Protein AF-A0A7S1EHG9-F1 (afdb_monomer_lite)

Structure (mmCIF, N/CA/C/O backbone):
data_AF-A0A7S1EHG9-F1
#
_entry.id   AF-A0A7S1EHG9-F1
#
loop_
_atom_site.group_PDB
_atom_site.id
_atom_site.type_symbol
_atom_site.label_atom_id
_atom_site.label_alt_id
_atom_site.label_comp_id
_atom_site.label_asym_id
_atom_site.label_entity_id
_atom_site.label_seq_id
_atom_site.pdbx_PDB_ins_code
_atom_site.Cartn_x
_atom_site.Cartn_y
_atom_site.Cartn_z
_atom_site.occupancy
_atom_site.B_iso_or_equiv
_atom_site.auth_seq_id
_atom_site.auth_comp_id
_atom_site.auth_asym_id
_atom_site.auth_atom_id
_atom_site.pdbx_PDB_model_num
ATOM 1 N N . THR A 1 1 ? 2.043 -7.274 -22.853 1.00 69.69 1 THR A N 1
ATOM 2 C CA . THR A 1 1 ? 2.552 -5.894 -22.737 1.00 69.69 1 THR A CA 1
ATOM 3 C C . THR A 1 1 ? 3.599 -5.901 -21.654 1.00 69.69 1 THR A C 1
ATOM 5 O O . THR A 1 1 ? 3.324 -6.502 -20.621 1.00 69.69 1 THR A O 1
ATOM 8 N N . ASP A 1 2 ? 4.772 -5.315 -21.879 1.00 88.94 2 ASP A N 1
ATOM 9 C CA . ASP A 1 2 ? 5.849 -5.329 -20.878 1.00 88.94 2 ASP A CA 1
ATOM 10 C C . ASP A 1 2 ? 5.388 -4.690 -19.568 1.00 88.94 2 ASP A C 1
ATOM 12 O O . ASP A 1 2 ? 4.628 -3.714 -19.586 1.00 88.94 2 ASP A O 1
ATOM 16 N N . SER A 1 3 ? 5.865 -5.221 -18.444 1.00 96.94 3 SER A N 1
ATOM 17 C CA . SER A 1 3 ? 5.618 -4.668 -17.112 1.00 96.94 3 SER A CA 1
ATOM 18 C C . SER A 1 3 ? 6.137 -3.224 -17.001 1.00 96.94 3 SER A C 1
ATOM 20 O O . SER A 1 3 ? 6.850 -2.721 -17.880 1.00 96.94 3 SER A O 1
ATOM 22 N N . HIS A 1 4 ? 5.722 -2.494 -15.971 1.00 98.06 4 HIS A N 1
ATOM 23 C CA . HIS A 1 4 ? 6.253 -1.172 -15.686 1.00 98.06 4 HIS A CA 1
ATOM 24 C C . HIS A 1 4 ? 7.746 -1.241 -15.384 1.00 98.06 4 HIS A C 1
ATOM 26 O O . HIS A 1 4 ? 8.508 -0.463 -15.960 1.00 98.06 4 HIS A O 1
ATOM 32 N N . PHE A 1 5 ? 8.139 -2.194 -14.536 1.00 97.69 5 PHE A N 1
ATOM 33 C CA . PHE A 1 5 ? 9.517 -2.420 -14.121 1.00 97.69 5 PHE A CA 1
ATOM 34 C C . PHE A 1 5 ? 10.415 -2.796 -15.306 1.00 97.69 5 PHE A C 1
ATOM 36 O O . PHE A 1 5 ? 11.407 -2.113 -15.562 1.00 97.69 5 PHE A O 1
ATOM 43 N N . ASP A 1 6 ? 10.048 -3.827 -16.075 1.00 98.12 6 ASP A N 1
ATOM 44 C CA .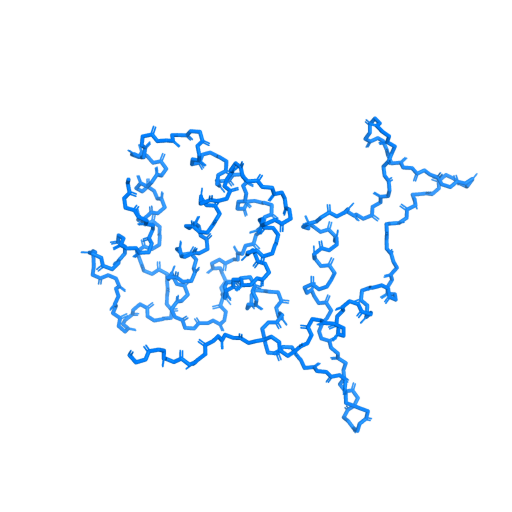 ASP A 1 6 ? 10.877 -4.332 -17.181 1.00 98.12 6 ASP A CA 1
ATOM 45 C C . ASP A 1 6 ? 11.040 -3.283 -18.277 1.00 98.12 6 ASP A C 1
ATOM 47 O O . ASP A 1 6 ? 12.118 -3.124 -18.847 1.00 98.12 6 ASP A O 1
ATOM 51 N N . TRP A 1 7 ? 9.990 -2.502 -18.538 1.00 98.12 7 TRP A N 1
ATOM 52 C CA . TRP A 1 7 ? 10.083 -1.401 -19.486 1.00 98.12 7 TRP A CA 1
ATOM 53 C C . TRP A 1 7 ? 11.030 -0.305 -19.003 1.00 98.12 7 TRP A C 1
ATOM 55 O O . TRP A 1 7 ? 11.802 0.220 -19.804 1.00 98.12 7 TRP A O 1
ATOM 65 N N . MET A 1 8 ? 11.015 0.030 -17.709 1.00 98.25 8 MET A N 1
ATOM 66 C CA . MET A 1 8 ? 11.958 1.005 -17.158 1.00 98.25 8 MET A CA 1
ATOM 67 C C . MET A 1 8 ? 13.407 0.517 -17.284 1.00 98.25 8 MET A C 1
ATOM 69 O O . MET A 1 8 ? 14.278 1.301 -17.662 1.00 98.25 8 MET A O 1
ATOM 73 N N . VAL A 1 9 ? 13.661 -0.776 -17.048 1.00 97.88 9 VAL A N 1
ATOM 74 C CA . VAL A 1 9 ? 14.978 -1.390 -17.294 1.00 97.88 9 VAL A CA 1
ATOM 75 C C . VAL A 1 9 ? 15.360 -1.272 -18.771 1.00 97.88 9 VAL A C 1
ATOM 77 O O . VAL A 1 9 ? 16.427 -0.749 -19.089 1.00 97.88 9 VAL A O 1
ATOM 80 N N . ALA A 1 10 ? 14.475 -1.691 -19.679 1.00 97.88 10 ALA A N 1
ATOM 81 C CA . ALA A 1 10 ? 14.729 -1.695 -21.120 1.00 97.88 10 ALA A CA 1
ATOM 82 C C . ALA A 1 10 ? 14.957 -0.292 -21.714 1.00 97.88 10 ALA A C 1
ATOM 84 O O . ALA A 1 10 ? 15.609 -0.164 -22.747 1.00 97.88 10 ALA A O 1
ATOM 85 N N . ASN A 1 11 ? 14.446 0.758 -21.063 1.00 97.56 11 ASN A N 1
ATOM 86 C CA . ASN A 1 11 ? 14.585 2.151 -21.499 1.00 97.56 11 ASN A CA 1
ATOM 87 C C . ASN A 1 11 ? 15.665 2.924 -20.723 1.00 97.56 11 ASN A C 1
ATOM 89 O O . ASN A 1 11 ? 15.716 4.148 -20.795 1.00 97.56 11 ASN A O 1
ATOM 93 N N . GLY A 1 12 ? 16.548 2.220 -20.006 1.00 97.12 12 GLY A N 1
ATOM 94 C CA . GLY A 1 12 ? 17.755 2.812 -19.428 1.00 97.12 12 GLY A CA 1
ATOM 95 C C . GLY A 1 12 ? 17.541 3.586 -18.127 1.00 97.12 12 GLY A C 1
ATOM 96 O O . GLY A 1 12 ? 18.412 4.361 -17.749 1.00 97.12 12 GLY A O 1
ATOM 97 N N . TYR A 1 13 ? 16.429 3.370 -17.417 1.00 97.62 13 TYR A N 1
ATOM 98 C CA . TYR A 1 13 ? 16.190 4.019 -16.121 1.00 97.62 13 TYR A CA 1
ATOM 99 C C . TYR A 1 13 ? 16.866 3.302 -14.946 1.00 97.62 13 TYR A C 1
ATOM 101 O O . TYR A 1 13 ? 16.945 3.857 -13.854 1.00 97.62 13 TYR A O 1
ATOM 109 N N . ALA A 1 14 ? 17.376 2.082 -15.143 1.00 96.50 14 ALA A N 1
ATOM 110 C CA . ALA A 1 14 ? 18.063 1.293 -14.115 1.00 96.50 14 ALA A CA 1
ATOM 111 C C . ALA A 1 14 ? 19.512 1.770 -13.880 1.00 96.50 14 ALA A C 1
ATOM 113 O O . ALA A 1 14 ? 20.466 0.998 -13.974 1.00 96.50 14 ALA A O 1
ATOM 114 N N . THR A 1 15 ? 19.686 3.060 -13.595 1.00 96.38 15 THR A N 1
ATOM 115 C CA . THR A 1 15 ? 20.980 3.709 -13.353 1.00 96.38 15 THR A CA 1
ATOM 116 C C . THR A 1 15 ? 21.020 4.320 -11.955 1.00 96.38 15 THR A C 1
ATOM 118 O O . THR A 1 15 ? 19.989 4.615 -11.350 1.00 96.38 15 THR A O 1
ATOM 121 N N . VAL A 1 16 ? 22.226 4.512 -11.412 1.00 95.19 16 VAL A N 1
ATOM 122 C CA . VAL A 1 16 ? 22.412 5.075 -10.060 1.00 95.19 16 VAL A CA 1
ATOM 123 C C . VAL A 1 16 ? 21.857 6.499 -9.953 1.00 95.19 16 VAL A C 1
ATOM 125 O O . VAL A 1 16 ? 21.413 6.888 -8.872 1.00 95.19 16 VAL A O 1
ATOM 128 N N . ASP A 1 17 ? 21.810 7.234 -11.065 1.00 95.31 17 ASP A N 1
ATOM 129 C CA . ASP A 1 17 ? 21.227 8.576 -11.140 1.00 95.31 17 ASP A CA 1
ATOM 130 C C . ASP A 1 17 ? 19.758 8.573 -10.691 1.00 95.31 17 ASP A C 1
ATOM 132 O O . ASP A 1 17 ? 19.337 9.463 -9.955 1.00 95.31 17 ASP A O 1
ATOM 136 N N . HIS A 1 18 ? 19.018 7.504 -11.008 1.00 94.94 18 HIS A N 1
ATOM 137 C CA . HIS A 1 18 ? 17.611 7.331 -10.637 1.00 94.94 18 HIS A CA 1
ATOM 138 C C . HIS A 1 18 ? 17.389 6.563 -9.327 1.00 94.94 18 HIS A C 1
ATOM 140 O O . HIS A 1 18 ? 16.272 6.167 -8.983 1.00 94.94 18 HIS A O 1
ATOM 146 N N . ARG A 1 19 ? 18.444 6.351 -8.528 1.00 94.38 19 ARG A N 1
ATOM 147 C CA . ARG A 1 19 ? 18.332 5.629 -7.251 1.00 94.38 19 ARG A CA 1
ATOM 148 C C . ARG A 1 19 ? 17.413 6.343 -6.257 1.00 94.38 19 ARG A C 1
ATOM 150 O O . ARG A 1 19 ? 16.752 5.679 -5.468 1.00 94.38 19 ARG A O 1
ATOM 157 N N . ASN A 1 20 ? 17.390 7.672 -6.236 1.00 94.44 20 ASN A N 1
ATOM 158 C CA . ASN A 1 20 ? 16.657 8.451 -5.228 1.00 94.44 20 ASN A CA 1
ATOM 159 C C . ASN A 1 20 ? 15.593 9.380 -5.827 1.00 94.44 20 ASN A C 1
ATOM 161 O O . ASN A 1 20 ? 15.079 10.248 -5.122 1.00 94.44 20 ASN A O 1
ATOM 165 N N . ASP A 1 21 ? 15.243 9.185 -7.095 1.00 93.44 21 ASP A N 1
ATOM 166 C CA . ASP A 1 21 ? 14.181 9.912 -7.782 1.00 93.44 21 ASP A CA 1
ATOM 167 C C . ASP A 1 21 ? 13.132 8.940 -8.362 1.00 93.44 21 ASP A C 1
ATOM 169 O O . ASP A 1 21 ? 13.121 7.742 -8.057 1.00 93.44 21 ASP A O 1
ATOM 173 N N . PHE A 1 22 ? 12.209 9.478 -9.158 1.00 95.75 22 PHE A N 1
ATOM 174 C CA . PHE A 1 22 ? 11.152 8.728 -9.838 1.00 95.75 22 PHE A CA 1
ATOM 175 C C . PHE A 1 22 ? 11.327 8.743 -11.367 1.00 95.75 22 PHE A C 1
ATOM 177 O O . PHE A 1 22 ? 10.348 8.672 -12.109 1.00 95.75 22 PHE A O 1
ATOM 184 N N . GLY A 1 23 ? 12.567 8.860 -11.853 1.00 95.56 23 GLY A N 1
ATOM 185 C CA . GLY A 1 23 ? 12.887 8.896 -13.276 1.00 95.56 23 GLY A CA 1
ATOM 186 C C . GLY A 1 23 ? 12.281 7.711 -14.027 1.00 95.56 23 GLY A C 1
ATOM 187 O O . GLY A 1 23 ? 12.426 6.560 -13.623 1.00 95.56 23 GLY A O 1
ATOM 188 N N . GLY A 1 24 ? 11.551 8.002 -15.106 1.00 95.75 24 GLY A N 1
ATOM 189 C CA . GLY A 1 24 ? 10.888 6.998 -15.946 1.00 95.75 24 GLY A CA 1
ATOM 190 C C . GLY A 1 24 ? 9.546 6.475 -15.429 1.00 95.75 24 GLY A C 1
ATOM 191 O O . GLY A 1 24 ? 8.812 5.875 -16.219 1.00 95.75 24 GLY A O 1
ATOM 192 N N . LEU A 1 25 ? 9.182 6.738 -14.167 1.00 96.62 25 LEU A N 1
ATOM 193 C CA . LEU A 1 25 ? 7.919 6.273 -13.586 1.00 96.62 25 LEU A CA 1
ATOM 194 C C . LEU A 1 25 ? 6.707 6.844 -14.337 1.00 96.62 25 LEU A C 1
ATOM 196 O O . LEU A 1 25 ? 5.860 6.088 -14.813 1.00 96.62 25 LEU A O 1
ATOM 200 N N . ASP A 1 26 ? 6.659 8.164 -14.523 1.00 96.56 26 ASP A N 1
ATOM 201 C CA . ASP A 1 26 ? 5.558 8.815 -15.245 1.00 96.56 26 ASP A CA 1
ATOM 202 C C . ASP A 1 26 ? 5.444 8.286 -16.681 1.00 96.56 26 ASP A C 1
ATOM 204 O O . ASP A 1 26 ? 4.351 7.974 -17.156 1.00 96.56 26 ASP A O 1
ATOM 208 N N . ASN A 1 27 ? 6.582 8.095 -17.359 1.00 97.38 27 ASN A N 1
ATOM 209 C CA . ASN A 1 27 ? 6.617 7.583 -18.728 1.00 97.38 27 ASN A CA 1
ATOM 210 C C . ASN A 1 27 ? 6.013 6.175 -18.822 1.00 97.38 27 ASN A C 1
ATOM 212 O O . ASN A 1 27 ? 5.214 5.903 -19.720 1.00 97.38 27 ASN A O 1
ATOM 216 N N . THR A 1 28 ? 6.355 5.277 -17.889 1.00 97.62 28 THR A N 1
ATOM 217 C CA . THR A 1 28 ? 5.831 3.905 -17.909 1.00 97.62 28 THR A CA 1
ATOM 218 C C . THR A 1 28 ? 4.347 3.837 -17.547 1.00 97.62 28 THR A C 1
ATOM 220 O O . THR A 1 28 ? 3.628 3.012 -18.122 1.00 97.62 28 THR A O 1
ATOM 223 N N . ILE A 1 29 ? 3.874 4.713 -16.650 1.00 96.62 29 ILE A N 1
ATOM 224 C CA . ILE A 1 29 ? 2.455 4.844 -16.286 1.00 96.62 29 ILE A CA 1
ATOM 225 C C . ILE A 1 29 ? 1.645 5.289 -17.503 1.00 96.62 29 ILE A C 1
ATOM 227 O O . ILE A 1 29 ? 0.746 4.567 -17.942 1.00 96.62 29 ILE A O 1
ATOM 231 N N . TRP A 1 30 ? 2.004 6.427 -18.106 1.00 96.38 30 TRP A N 1
ATOM 232 C CA . TRP A 1 30 ? 1.291 6.956 -19.270 1.00 96.38 30 TRP A CA 1
ATOM 233 C C . TRP A 1 30 ? 1.321 5.996 -20.453 1.00 96.38 30 TRP A C 1
ATOM 235 O O . TRP A 1 30 ? 0.295 5.788 -21.098 1.00 96.38 30 TRP A O 1
ATOM 245 N N . ARG A 1 31 ? 2.459 5.335 -20.699 1.00 96.50 31 ARG A N 1
ATOM 246 C CA . ARG A 1 31 ? 2.567 4.293 -21.725 1.00 96.50 31 ARG A CA 1
ATOM 247 C C . ARG A 1 31 ? 1.482 3.227 -21.559 1.00 96.50 31 ARG A C 1
ATOM 249 O O . ARG A 1 31 ? 0.793 2.928 -22.534 1.00 96.50 31 ARG A O 1
ATOM 256 N N . LYS A 1 32 ? 1.324 2.641 -20.364 1.00 95.62 32 LYS A N 1
ATOM 257 C CA . LYS A 1 32 ? 0.323 1.581 -20.151 1.00 95.62 32 LYS A CA 1
ATOM 258 C C . LYS A 1 32 ? -1.103 2.115 -20.192 1.00 95.62 32 LYS A C 1
ATOM 260 O O . LYS A 1 32 ? -1.931 1.512 -20.868 1.00 95.62 32 LYS A O 1
ATOM 265 N N . LEU A 1 33 ? -1.376 3.259 -19.565 1.00 93.69 33 LEU A N 1
ATOM 266 C CA . LEU A 1 33 ? -2.716 3.857 -19.576 1.00 93.69 33 LEU A CA 1
ATOM 267 C C . LEU A 1 33 ? -3.201 4.202 -20.993 1.00 93.69 33 LEU A C 1
ATOM 269 O O . LEU A 1 33 ? -4.394 4.098 -21.268 1.00 93.69 33 LEU A O 1
ATOM 273 N N . LEU A 1 34 ? -2.290 4.597 -21.888 1.00 94.12 34 LEU A N 1
ATOM 274 C CA . LEU A 1 34 ? -2.632 5.022 -23.247 1.00 94.12 34 LEU A CA 1
ATOM 275 C C . LEU A 1 34 ? -2.609 3.889 -24.276 1.00 94.12 34 LEU A C 1
ATOM 277 O O . LEU A 1 34 ? -3.375 3.938 -25.235 1.00 94.12 34 LEU A O 1
ATOM 281 N N . THR A 1 35 ? -1.718 2.903 -24.128 1.00 95.00 35 THR A N 1
ATOM 282 C CA . THR A 1 35 ? -1.422 1.955 -25.221 1.00 95.00 35 THR A CA 1
ATOM 283 C C . THR A 1 35 ? -1.662 0.488 -24.881 1.00 95.00 35 THR A C 1
ATOM 285 O O . THR A 1 35 ? -1.641 -0.347 -25.787 1.00 95.00 35 THR A O 1
ATOM 288 N N . ALA A 1 36 ? -1.897 0.134 -23.613 1.00 95.50 36 ALA A N 1
ATOM 289 C CA . ALA A 1 36 ? -2.103 -1.265 -23.264 1.00 95.50 36 ALA A CA 1
ATOM 290 C C . ALA A 1 36 ? -3.424 -1.800 -23.862 1.00 95.50 36 ALA A C 1
ATOM 292 O O . ALA A 1 36 ? -4.467 -1.150 -23.750 1.00 95.50 36 ALA A O 1
ATOM 293 N N . PRO A 1 37 ? -3.416 -3.001 -24.472 1.00 95.94 37 PRO A N 1
ATOM 294 C CA . PRO A 1 37 ? -4.609 -3.579 -25.091 1.00 95.94 37 PRO A CA 1
ATOM 295 C C . PRO A 1 37 ? -5.674 -4.005 -24.064 1.00 95.94 37 PRO A C 1
ATOM 297 O O . PRO A 1 37 ? -6.847 -4.136 -24.408 1.00 95.94 37 PRO A O 1
ATOM 300 N N . ASP A 1 38 ? -5.301 -4.204 -22.797 1.00 95.75 38 ASP A N 1
ATOM 301 C CA . ASP A 1 38 ? -6.175 -4.647 -21.709 1.00 95.75 38 ASP A CA 1
ATOM 302 C C . ASP A 1 38 ? -6.731 -3.477 -20.883 1.00 95.75 38 ASP A C 1
ATOM 304 O O . ASP A 1 38 ? -6.601 -3.405 -19.661 1.00 95.75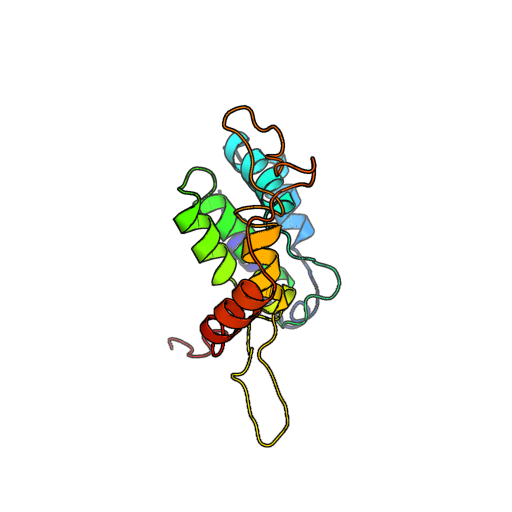 38 ASP A O 1
ATOM 308 N N . THR A 1 39 ? -7.416 -2.560 -21.565 1.00 95.25 39 THR A N 1
ATOM 309 C CA . THR A 1 39 ? -7.925 -1.297 -20.995 1.00 95.25 39 THR A CA 1
ATOM 310 C C . THR A 1 39 ? -8.751 -1.455 -19.712 1.00 95.25 39 THR A C 1
ATOM 312 O O . THR A 1 39 ? -8.628 -0.627 -18.809 1.00 95.25 39 THR A O 1
ATOM 315 N N . LEU A 1 40 ? -9.560 -2.517 -19.581 1.00 96.75 40 LEU A N 1
ATOM 316 C CA . LEU A 1 40 ? -10.293 -2.797 -18.339 1.00 96.75 40 LEU A CA 1
ATOM 317 C C . LEU A 1 40 ? -9.335 -3.033 -17.166 1.00 96.75 40 LEU A C 1
ATOM 319 O O . LEU A 1 40 ? -9.546 -2.474 -16.093 1.00 96.75 40 LEU A O 1
ATOM 323 N N . ARG A 1 41 ? -8.271 -3.821 -17.368 1.00 97.56 41 ARG A N 1
ATOM 324 C CA . ARG A 1 41 ? -7.271 -4.089 -16.330 1.00 97.56 41 ARG A CA 1
ATOM 325 C C . ARG A 1 41 ? -6.596 -2.797 -15.897 1.00 97.56 41 ARG A C 1
ATOM 327 O O . ARG A 1 41 ? -6.518 -2.546 -14.704 1.00 97.56 41 ARG A O 1
ATOM 334 N N . GLN A 1 42 ? -6.197 -1.951 -16.845 1.00 97.25 42 GLN A N 1
ATOM 335 C CA . GLN A 1 42 ? -5.542 -0.677 -16.532 1.00 97.25 42 GLN A CA 1
ATOM 336 C C . GLN A 1 42 ? -6.457 0.278 -15.748 1.00 97.25 42 GLN A C 1
ATOM 338 O O . GLN A 1 42 ? -6.012 0.923 -14.803 1.00 97.25 42 GLN A O 1
ATOM 343 N N . ARG A 1 43 ? -7.757 0.325 -16.074 1.00 97.12 43 ARG A N 1
ATOM 344 C CA . ARG A 1 43 ? -8.745 1.100 -15.299 1.00 97.12 43 ARG A CA 1
ATOM 345 C C . ARG A 1 43 ? -8.923 0.565 -13.882 1.00 97.12 43 ARG A C 1
ATOM 347 O O . ARG A 1 43 ? -9.055 1.354 -12.954 1.00 97.12 43 ARG A O 1
ATOM 354 N N . VAL A 1 44 ? -8.922 -0.757 -13.716 1.00 97.75 44 VAL A N 1
ATOM 355 C CA . VAL A 1 44 ? -8.986 -1.372 -12.387 1.00 97.75 44 VAL A CA 1
ATOM 356 C C . VAL A 1 44 ? -7.713 -1.091 -11.600 1.00 97.75 44 VAL A C 1
ATOM 358 O O . VAL A 1 44 ? -7.817 -0.705 -10.446 1.00 97.75 44 VAL A O 1
ATOM 361 N N . VAL A 1 45 ? -6.530 -1.199 -12.208 1.00 97.38 45 VAL A N 1
ATOM 362 C CA . VAL A 1 45 ? -5.262 -0.835 -11.553 1.00 97.38 45 VAL A CA 1
ATOM 363 C C . VAL A 1 45 ? -5.291 0.615 -11.086 1.00 97.38 45 VAL A C 1
ATOM 365 O O . VAL A 1 45 ? -4.970 0.865 -9.932 1.00 97.38 45 VAL A O 1
ATOM 368 N N . LEU A 1 46 ? -5.756 1.543 -11.927 1.00 96.25 46 LEU A N 1
ATOM 369 C CA . LEU A 1 46 ? -5.917 2.945 -11.541 1.00 96.25 46 LEU A CA 1
ATOM 370 C C . LEU A 1 46 ? -6.899 3.123 -10.370 1.00 96.25 46 LEU A C 1
ATOM 372 O O . LEU A 1 46 ? -6.644 3.904 -9.466 1.00 96.25 46 LEU A O 1
ATOM 376 N N . ALA A 1 47 ? -8.010 2.385 -10.331 1.00 97.44 47 ALA A N 1
ATOM 377 C CA . ALA A 1 47 ? -8.902 2.421 -9.170 1.00 97.44 47 ALA A CA 1
ATOM 378 C C . ALA A 1 47 ? -8.236 1.825 -7.914 1.00 97.44 47 ALA A C 1
ATOM 380 O O . ALA A 1 47 ? -8.403 2.343 -6.813 1.00 97.44 47 ALA A O 1
ATOM 381 N N . LEU A 1 48 ? -7.454 0.754 -8.069 1.00 97.62 48 LEU A N 1
ATOM 382 C CA . LEU A 1 48 ? -6.728 0.123 -6.970 1.00 97.62 48 LEU A CA 1
ATOM 383 C C . LEU A 1 48 ? -5.625 1.023 -6.408 1.00 97.62 48 LEU A C 1
ATOM 385 O O . LEU A 1 48 ? -5.375 0.941 -5.209 1.00 97.62 48 LEU A O 1
ATOM 389 N N . THR A 1 49 ? -4.996 1.890 -7.208 1.00 96.12 49 THR A N 1
ATOM 390 C CA . THR A 1 49 ? -4.010 2.856 -6.690 1.00 96.12 49 THR A CA 1
ATOM 391 C C . THR A 1 49 ? -4.638 3.918 -5.793 1.00 96.12 49 THR A C 1
ATOM 393 O O . THR A 1 49 ? -3.957 4.414 -4.904 1.00 96.12 49 THR A O 1
ATOM 396 N N . GLU A 1 50 ? -5.927 4.221 -5.975 1.00 95.00 50 GLU A N 1
ATOM 397 C CA . GLU A 1 50 ? -6.681 5.140 -5.107 1.00 95.00 50 GLU A CA 1
ATOM 398 C C . GLU A 1 50 ? -7.168 4.471 -3.809 1.00 95.00 50 GLU A C 1
ATOM 400 O O . GLU A 1 50 ? -7.476 5.154 -2.837 1.00 95.00 50 GLU A O 1
ATOM 405 N N . ILE A 1 51 ? -7.236 3.135 -3.773 1.00 95.31 51 ILE A N 1
ATOM 406 C CA . ILE A 1 51 ? -7.617 2.364 -2.577 1.00 95.31 51 ILE A CA 1
ATOM 407 C C . ILE A 1 51 ? -6.370 1.981 -1.774 1.00 95.31 51 ILE A C 1
ATOM 409 O O . ILE A 1 51 ? -6.285 2.233 -0.577 1.00 95.31 51 ILE A O 1
ATOM 413 N N . PHE A 1 52 ? -5.378 1.385 -2.435 1.00 97.38 52 PHE A N 1
ATOM 414 C CA . PHE A 1 52 ? -4.119 0.947 -1.840 1.00 97.38 52 PHE A CA 1
ATOM 415 C C . PHE A 1 52 ? -3.025 1.975 -2.128 1.00 97.38 52 PHE A C 1
ATOM 417 O O . PHE A 1 52 ? -2.085 1.724 -2.888 1.00 97.38 52 PHE A O 1
ATOM 424 N N . VAL A 1 53 ? -3.183 3.155 -1.535 1.00 95.31 53 VAL A N 1
ATOM 425 C CA . VAL A 1 53 ? -2.355 4.329 -1.824 1.00 95.31 53 VAL A CA 1
ATOM 426 C C . VAL A 1 53 ? -0.919 4.144 -1.330 1.00 95.31 53 VAL A C 1
ATOM 428 O O . VAL A 1 53 ? -0.682 3.821 -0.168 1.00 95.31 53 VAL A O 1
ATOM 431 N N . ILE A 1 54 ? 0.044 4.439 -2.206 1.00 95.88 54 ILE A N 1
ATOM 432 C CA . ILE A 1 54 ? 1.421 4.801 -1.843 1.00 95.88 54 ILE A CA 1
ATOM 433 C C . ILE A 1 54 ? 1.757 6.149 -2.478 1.00 95.88 54 ILE A C 1
ATOM 435 O O . ILE A 1 54 ? 1.247 6.475 -3.548 1.00 95.88 54 ILE A O 1
ATOM 439 N N . SER A 1 55 ? 2.618 6.943 -1.841 1.00 91.50 55 SER A N 1
ATOM 440 C CA . SER A 1 55 ? 2.965 8.270 -2.359 1.00 91.50 55 SER A CA 1
ATOM 441 C C . SER A 1 55 ? 4.301 8.287 -3.094 1.00 91.50 55 SER A C 1
ATOM 443 O O . SER A 1 55 ? 5.301 7.757 -2.611 1.00 91.50 55 SER A O 1
ATOM 445 N N . THR A 1 56 ? 4.343 8.986 -4.228 1.00 91.19 56 THR A N 1
ATOM 446 C CA . THR A 1 56 ? 5.593 9.421 -4.870 1.00 91.19 56 THR A CA 1
ATOM 447 C C . THR A 1 56 ? 6.174 10.674 -4.206 1.00 91.19 56 THR A C 1
ATOM 449 O O . THR A 1 56 ? 7.296 11.075 -4.501 1.00 91.19 56 THR A O 1
ATOM 452 N N . ASN A 1 57 ? 5.472 11.291 -3.255 1.00 88.31 57 ASN A N 1
ATOM 453 C CA . ASN A 1 57 ? 6.017 12.385 -2.469 1.00 88.31 57 ASN A CA 1
ATOM 454 C C . ASN A 1 57 ? 6.727 11.838 -1.224 1.00 88.31 57 ASN A C 1
ATOM 456 O O . ASN A 1 57 ? 6.091 11.446 -0.250 1.00 88.31 57 ASN A O 1
ATOM 460 N N . GLY A 1 58 ? 8.060 11.813 -1.255 1.00 78.00 58 GLY A N 1
ATOM 461 C CA . GLY A 1 58 ? 8.860 11.521 -0.064 1.00 78.00 58 GLY A CA 1
ATOM 462 C C . GLY A 1 58 ? 8.976 10.044 0.329 1.00 78.00 58 GLY A C 1
ATOM 463 O O . GLY A 1 58 ? 9.331 9.779 1.472 1.00 78.00 58 GLY A O 1
ATOM 464 N N . LEU A 1 59 ? 8.737 9.086 -0.581 1.00 92.56 59 LEU A N 1
ATOM 465 C CA . LEU A 1 59 ? 8.932 7.655 -0.298 1.00 92.56 59 LEU A CA 1
ATOM 466 C C . LEU A 1 59 ? 10.386 7.381 0.159 1.00 92.56 59 LEU A C 1
ATOM 468 O O . LEU A 1 59 ? 11.311 7.530 -0.652 1.00 92.56 59 LEU A O 1
ATOM 472 N N . PRO A 1 60 ? 10.628 6.985 1.427 1.00 92.31 60 PRO A N 1
ATOM 473 C CA . PRO A 1 60 ? 11.956 7.036 2.042 1.00 92.31 60 PRO A CA 1
ATOM 474 C C . PRO A 1 60 ? 12.784 5.775 1.750 1.00 92.31 60 PRO A C 1
ATOM 476 O O . PRO A 1 60 ? 13.312 5.122 2.651 1.00 92.31 60 PRO A O 1
ATOM 479 N N . ILE A 1 61 ? 12.893 5.402 0.471 1.00 92.81 61 ILE A N 1
ATOM 480 C CA . ILE A 1 61 ? 13.628 4.216 0.016 1.00 92.81 61 ILE A CA 1
ATOM 481 C C . ILE A 1 61 ? 14.507 4.523 -1.197 1.00 92.81 61 ILE A C 1
ATOM 483 O O . ILE A 1 61 ? 14.231 5.431 -1.988 1.00 92.81 61 ILE A O 1
ATOM 487 N N . ALA A 1 62 ? 15.577 3.741 -1.341 1.00 93.88 62 ALA A N 1
ATOM 488 C CA . ALA A 1 62 ? 16.328 3.670 -2.586 1.00 93.88 62 ALA A CA 1
ATOM 489 C C . ALA A 1 62 ? 15.501 2.944 -3.657 1.00 93.88 62 ALA A C 1
ATOM 491 O O . ALA A 1 62 ? 14.640 2.124 -3.340 1.00 93.88 62 ALA A O 1
ATOM 492 N N . TRP A 1 63 ? 15.795 3.242 -4.917 1.00 95.31 63 TRP A N 1
ATOM 493 C CA . TRP A 1 63 ? 15.094 2.747 -6.098 1.00 95.31 63 TRP A CA 1
ATOM 494 C C . TRP A 1 63 ? 13.584 3.013 -6.054 1.00 95.31 63 TRP A C 1
ATOM 496 O O . TRP A 1 63 ? 12.784 2.194 -6.498 1.00 95.31 63 TRP A O 1
ATOM 506 N N . ARG A 1 64 ? 13.177 4.168 -5.509 1.00 95.19 64 ARG A N 1
ATOM 507 C CA . ARG A 1 64 ? 11.765 4.507 -5.262 1.00 95.19 64 ARG A CA 1
ATOM 508 C C . ARG A 1 64 ? 10.900 4.498 -6.526 1.00 95.19 64 ARG A C 1
ATOM 510 O O . ARG A 1 64 ? 9.795 3.970 -6.466 1.00 95.19 64 ARG A O 1
ATOM 517 N N . GLY A 1 65 ? 11.403 4.974 -7.671 1.00 96.69 65 GLY A N 1
ATOM 518 C CA . GLY A 1 65 ? 10.705 4.849 -8.958 1.00 96.69 65 GLY A CA 1
ATOM 519 C C . GLY A 1 65 ? 10.396 3.394 -9.323 1.00 96.69 65 GLY A C 1
ATOM 520 O O . GLY A 1 65 ? 9.253 3.052 -9.616 1.00 96.69 65 GLY A O 1
ATOM 521 N N . PHE A 1 66 ? 11.388 2.512 -9.201 1.00 96.88 66 PHE A N 1
ATOM 522 C CA . PHE A 1 66 ? 11.220 1.077 -9.447 1.00 96.88 66 PHE A CA 1
ATOM 523 C C . PHE A 1 66 ? 10.342 0.383 -8.405 1.00 96.88 66 PHE A C 1
ATOM 525 O O . PHE A 1 66 ? 9.606 -0.537 -8.752 1.00 96.88 66 PHE A O 1
ATOM 532 N N . ALA A 1 67 ? 10.372 0.820 -7.146 1.00 96.75 67 ALA A N 1
ATOM 533 C CA . ALA A 1 67 ? 9.483 0.294 -6.118 1.00 96.75 67 ALA A CA 1
ATOM 534 C C . ALA A 1 67 ? 8.011 0.597 -6.438 1.00 96.75 67 ALA A C 1
ATOM 536 O O . ALA A 1 67 ? 7.169 -0.285 -6.283 1.00 96.75 67 ALA A O 1
ATOM 537 N N . VAL A 1 68 ? 7.705 1.802 -6.938 1.00 97.88 68 VAL A N 1
ATOM 538 C CA . VAL A 1 68 ? 6.350 2.142 -7.401 1.00 97.88 68 VAL A CA 1
ATOM 539 C C . VAL A 1 68 ? 6.002 1.386 -8.686 1.00 97.88 68 VAL A C 1
ATOM 541 O O . VAL A 1 68 ? 4.908 0.842 -8.781 1.00 97.88 68 VAL A O 1
ATOM 544 N N . ALA A 1 69 ? 6.923 1.262 -9.645 1.00 97.94 69 ALA A N 1
ATOM 545 C CA . ALA A 1 69 ? 6.693 0.465 -10.854 1.00 97.94 69 ALA A CA 1
ATOM 546 C C . ALA A 1 69 ? 6.352 -1.002 -10.523 1.00 97.94 69 ALA A C 1
ATOM 548 O O . ALA A 1 69 ? 5.345 -1.530 -10.992 1.00 97.94 69 ALA A O 1
ATOM 549 N N . ALA A 1 70 ? 7.128 -1.629 -9.634 1.00 97.62 70 ALA A N 1
ATOM 550 C CA . ALA A 1 70 ? 6.870 -2.984 -9.154 1.00 97.62 70 ALA A CA 1
ATOM 551 C C . ALA A 1 70 ? 5.541 -3.094 -8.387 1.00 97.62 70 ALA A C 1
ATOM 553 O O . ALA A 1 70 ? 4.863 -4.119 -8.480 1.00 97.62 70 ALA A O 1
ATOM 554 N N . TYR A 1 71 ? 5.160 -2.049 -7.645 1.00 98.31 71 TYR A N 1
ATOM 555 C CA . TYR A 1 71 ? 3.871 -1.970 -6.962 1.00 98.31 71 TYR A CA 1
ATOM 556 C C . TYR A 1 71 ? 2.702 -1.951 -7.955 1.00 98.31 71 TYR A C 1
ATOM 558 O O . TYR A 1 71 ? 1.766 -2.734 -7.812 1.00 98.31 71 TYR A O 1
ATOM 566 N N . LEU A 1 72 ? 2.788 -1.145 -9.015 1.00 98.31 72 LEU A N 1
ATOM 567 C CA . LEU A 1 72 ? 1.785 -1.116 -10.084 1.00 98.31 72 LEU A CA 1
ATOM 568 C C . LEU A 1 72 ? 1.682 -2.466 -10.801 1.00 98.31 72 LEU A C 1
ATOM 570 O O . LEU A 1 72 ? 0.584 -2.991 -10.974 1.00 98.31 72 LEU A O 1
ATOM 574 N N . ASP A 1 73 ? 2.818 -3.086 -11.125 1.00 98.38 73 ASP A N 1
ATOM 575 C CA . ASP A 1 73 ? 2.843 -4.422 -11.727 1.00 98.38 73 ASP A CA 1
ATOM 576 C C . ASP A 1 73 ? 2.229 -5.490 -10.810 1.00 98.38 73 ASP A C 1
ATOM 578 O O . ASP A 1 73 ? 1.659 -6.478 -11.282 1.00 98.38 73 ASP A O 1
ATOM 582 N N . MET A 1 74 ? 2.380 -5.338 -9.492 1.00 98.38 74 MET A N 1
ATOM 583 C CA . MET A 1 74 ? 1.787 -6.215 -8.480 1.00 98.38 74 MET A CA 1
ATOM 584 C C . MET A 1 74 ? 0.259 -6.069 -8.455 1.00 98.38 74 MET A C 1
ATOM 586 O O . MET A 1 74 ? -0.432 -7.094 -8.475 1.00 98.38 74 MET A O 1
ATOM 590 N N . LEU A 1 75 ? -0.256 -4.832 -8.483 1.00 98.44 75 LEU A N 1
ATOM 591 C CA . LEU A 1 75 ? -1.692 -4.548 -8.578 1.00 98.44 75 LEU A CA 1
ATOM 592 C C . LEU A 1 75 ? -2.279 -5.100 -9.883 1.00 98.44 75 LEU A C 1
ATOM 594 O O . LEU A 1 75 ? -3.320 -5.752 -9.875 1.00 98.44 75 LEU A O 1
ATOM 598 N N . GLU A 1 76 ? -1.588 -4.913 -11.005 1.00 97.62 76 GLU A N 1
ATOM 599 C CA . GLU A 1 76 ? -2.033 -5.361 -12.328 1.00 97.62 76 GLU A CA 1
ATOM 600 C C . GLU A 1 76 ? -2.197 -6.878 -12.427 1.00 97.62 76 GLU A C 1
ATOM 602 O O . GLU A 1 76 ? -3.207 -7.371 -12.951 1.00 97.62 76 GLU A O 1
ATOM 607 N N . ARG A 1 77 ? -1.248 -7.627 -11.854 1.00 97.75 77 ARG A N 1
ATOM 608 C CA . ARG A 1 77 ? -1.324 -9.091 -11.744 1.00 97.75 77 ARG A CA 1
ATOM 609 C C . ARG A 1 77 ? -2.535 -9.556 -10.931 1.00 97.75 77 ARG A C 1
ATOM 611 O O . ARG A 1 77 ? -3.060 -10.630 -11.208 1.00 97.75 77 ARG A O 1
ATOM 618 N N . ARG A 1 78 ? -3.004 -8.744 -9.980 1.00 98.06 78 ARG A N 1
ATOM 619 C CA . ARG A 1 78 ? -4.095 -9.068 -9.044 1.00 98.06 78 ARG A CA 1
ATOM 620 C C . ARG A 1 78 ? -5.395 -8.309 -9.298 1.00 98.06 78 ARG A C 1
ATOM 622 O O . ARG A 1 78 ? -6.340 -8.470 -8.534 1.00 98.06 78 ARG A O 1
ATOM 629 N N . ALA A 1 79 ? -5.489 -7.563 -10.400 1.00 97.44 79 ALA A N 1
ATOM 630 C CA . ALA A 1 79 ? -6.636 -6.708 -10.717 1.00 97.44 79 ALA A CA 1
ATOM 631 C C . ALA A 1 79 ? -7.993 -7.442 -10.708 1.00 97.44 79 ALA A C 1
ATOM 633 O O . ALA A 1 79 ? -9.019 -6.840 -10.419 1.00 97.44 79 ALA A O 1
ATOM 634 N N . PHE A 1 80 ? -8.002 -8.744 -11.006 1.00 97.88 80 PHE A N 1
ATOM 635 C CA . PHE A 1 80 ? -9.208 -9.585 -11.000 1.00 97.88 80 PHE A CA 1
ATOM 636 C C . PHE A 1 80 ? -9.102 -10.763 -10.017 1.00 97.88 80 PHE A C 1
ATOM 638 O O . PHE A 1 80 ? -9.783 -11.774 -10.181 1.00 97.88 80 PHE A O 1
ATOM 645 N N . GLY A 1 81 ? -8.186 -10.666 -9.050 1.00 96.81 81 GLY A N 1
ATOM 646 C CA . GLY A 1 81 ? -7.943 -11.685 -8.034 1.00 96.81 81 GLY A CA 1
ATOM 647 C C . GLY A 1 81 ? -8.882 -11.565 -6.836 1.00 96.81 81 GLY A C 1
ATOM 648 O O . GLY A 1 81 ? -9.907 -10.884 -6.869 1.00 96.81 81 GLY A O 1
ATOM 649 N N . THR A 1 82 ? -8.517 -12.236 -5.745 1.00 97.94 82 THR A N 1
ATOM 650 C CA . THR A 1 82 ? -9.252 -12.120 -4.480 1.00 97.94 82 THR A CA 1
ATOM 651 C C . THR A 1 82 ? -8.714 -10.964 -3.648 1.00 97.94 82 THR A C 1
ATOM 653 O O . THR A 1 82 ? -7.520 -10.664 -3.682 1.00 97.94 82 THR A O 1
ATOM 656 N N . TYR A 1 83 ? -9.579 -10.358 -2.833 1.00 96.44 83 TYR A N 1
ATOM 657 C CA . TYR A 1 83 ? -9.167 -9.284 -1.930 1.00 96.44 83 TYR A CA 1
ATOM 658 C C . TYR A 1 83 ? -8.075 -9.726 -0.952 1.00 96.44 83 TYR A C 1
ATOM 660 O O . TYR A 1 83 ? -7.171 -8.958 -0.650 1.00 96.44 83 TYR A O 1
ATOM 668 N N . ARG A 1 84 ? -8.127 -10.981 -0.483 1.00 96.94 84 ARG A N 1
ATOM 669 C CA . ARG A 1 84 ? -7.126 -11.516 0.445 1.00 96.94 84 ARG A CA 1
ATOM 670 C C . ARG A 1 84 ? -5.732 -11.579 -0.183 1.00 96.94 84 ARG A C 1
ATOM 672 O O . ARG A 1 84 ? -4.791 -11.114 0.448 1.00 96.94 84 ARG A O 1
ATOM 679 N N . ASP A 1 85 ? -5.614 -12.122 -1.396 1.00 98.19 85 ASP A N 1
ATOM 680 C CA . ASP A 1 85 ? -4.338 -12.177 -2.131 1.00 98.19 85 ASP A CA 1
ATOM 681 C C . ASP A 1 85 ? -3.821 -10.768 -2.463 1.00 98.19 85 ASP A C 1
ATOM 683 O O . ASP A 1 85 ? -2.640 -10.474 -2.285 1.00 98.19 85 ASP A O 1
ATOM 687 N N . LEU A 1 86 ? -4.713 -9.860 -2.871 1.00 98.31 86 LEU A N 1
ATOM 688 C CA . LEU A 1 86 ? -4.351 -8.466 -3.120 1.00 98.31 86 LEU A CA 1
ATOM 689 C C . LEU A 1 86 ? -3.824 -7.770 -1.860 1.00 98.31 86 LEU A C 1
ATOM 691 O O . LEU A 1 86 ? -2.748 -7.178 -1.906 1.00 98.31 86 LEU A O 1
ATOM 695 N N . LEU A 1 87 ? -4.546 -7.872 -0.743 1.00 98.06 87 LEU A N 1
ATOM 696 C CA . LEU A 1 87 ? -4.159 -7.242 0.516 1.00 98.06 87 LEU A CA 1
ATOM 697 C C . LEU A 1 87 ? -2.808 -7.767 1.005 1.00 98.06 87 LEU A C 1
ATOM 699 O O . LEU A 1 87 ? -1.961 -6.975 1.398 1.00 98.06 87 LEU A O 1
ATOM 703 N N . GLU A 1 88 ? -2.581 -9.080 0.926 1.00 97.69 88 GLU A N 1
ATOM 704 C CA . GLU A 1 88 ? -1.301 -9.693 1.288 1.00 97.69 88 GLU A CA 1
ATOM 705 C C . GLU A 1 88 ? -0.147 -9.161 0.439 1.00 97.69 88 GLU A C 1
ATOM 707 O O . GLU A 1 88 ? 0.886 -8.753 0.964 1.00 97.69 88 GLU A O 1
ATOM 712 N N . ALA A 1 89 ? -0.328 -9.103 -0.877 1.00 98.19 89 ALA A N 1
ATOM 713 C CA . ALA A 1 89 ? 0.707 -8.609 -1.772 1.00 98.19 89 ALA A CA 1
ATOM 714 C C . ALA A 1 89 ? 0.981 -7.108 -1.602 1.00 98.19 89 ALA A C 1
ATOM 716 O O . ALA A 1 89 ? 2.126 -6.677 -1.749 1.00 98.19 89 ALA A O 1
ATOM 717 N N . VAL A 1 90 ? -0.043 -6.323 -1.254 1.00 98.06 90 VAL A N 1
ATOM 718 C CA . VAL A 1 90 ? 0.117 -4.928 -0.833 1.00 98.06 90 VAL A CA 1
ATOM 719 C C . VAL A 1 90 ? 0.947 -4.859 0.449 1.00 98.06 90 VAL A C 1
ATOM 721 O O . VAL A 1 90 ? 1.949 -4.142 0.451 1.00 98.06 90 VAL A O 1
ATOM 724 N N . SER A 1 91 ? 0.596 -5.627 1.492 1.00 96.81 91 SER A N 1
ATOM 725 C CA . SER A 1 91 ? 1.338 -5.679 2.764 1.00 96.81 91 SER A CA 1
ATOM 726 C C . SER A 1 91 ? 2.817 -5.978 2.546 1.00 96.81 91 SER A C 1
ATOM 728 O O . SER A 1 91 ? 3.676 -5.301 3.098 1.00 96.81 91 SER A O 1
ATOM 730 N N . LEU A 1 92 ? 3.121 -6.965 1.703 1.00 95.81 92 LEU A N 1
ATOM 731 C CA . LEU A 1 92 ? 4.483 -7.448 1.471 1.00 95.81 92 LEU A CA 1
ATOM 732 C C . LEU A 1 92 ? 5.281 -6.606 0.465 1.00 95.81 92 LEU A C 1
ATOM 734 O O . LEU A 1 92 ? 6.431 -6.923 0.160 1.00 95.81 92 LEU A O 1
ATOM 738 N N . SER A 1 93 ? 4.699 -5.538 -0.080 1.00 96.00 93 SER A N 1
ATOM 739 C CA . SER A 1 93 ? 5.397 -4.691 -1.042 1.00 96.00 93 SER A CA 1
ATOM 740 C C . SER A 1 93 ? 6.353 -3.708 -0.357 1.00 96.00 93 SER A C 1
ATOM 742 O O . SER A 1 93 ? 6.024 -3.071 0.644 1.00 96.00 93 SER A O 1
ATOM 744 N N . ASN A 1 94 ? 7.533 -3.509 -0.953 1.00 94.31 94 ASN A N 1
ATOM 745 C CA . ASN A 1 94 ? 8.519 -2.541 -0.456 1.00 94.31 94 ASN A CA 1
ATOM 746 C C . ASN A 1 94 ? 7.970 -1.107 -0.392 1.00 94.31 94 ASN A C 1
ATOM 748 O O . ASN A 1 94 ? 8.290 -0.369 0.539 1.00 94.31 94 ASN A O 1
ATOM 752 N N . GLY A 1 95 ? 7.152 -0.719 -1.378 1.00 95.69 95 GLY A N 1
ATOM 753 C CA . GLY A 1 95 ? 6.519 0.598 -1.426 1.00 95.69 95 GLY A CA 1
ATOM 754 C C . GLY A 1 95 ? 5.580 0.820 -0.243 1.00 95.69 95 GLY A C 1
ATOM 755 O O . GLY A 1 95 ? 5.761 1.783 0.496 1.00 95.69 95 GLY A O 1
ATOM 756 N N . MET A 1 96 ? 4.635 -0.097 -0.013 1.00 97.31 96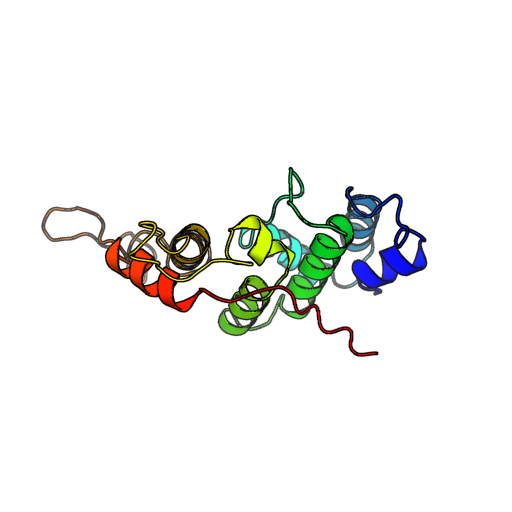 MET A N 1
ATOM 757 C CA . MET A 1 96 ? 3.678 0.017 1.092 1.00 97.31 96 MET A CA 1
ATOM 758 C C . MET A 1 96 ? 4.362 -0.083 2.456 1.00 97.31 96 MET A C 1
ATOM 760 O O . MET A 1 96 ? 4.109 0.737 3.338 1.00 97.31 96 MET A O 1
ATOM 764 N N . GLY A 1 97 ? 5.271 -1.050 2.616 1.00 95.75 97 GLY A N 1
ATOM 765 C CA . GLY A 1 97 ? 5.976 -1.257 3.875 1.00 95.75 97 GLY A CA 1
ATOM 766 C C . GLY A 1 97 ? 6.761 -0.021 4.312 1.00 95.75 97 GLY A C 1
ATOM 767 O O . GLY A 1 97 ? 6.771 0.310 5.495 1.00 95.75 97 GLY A O 1
ATOM 768 N N . ALA A 1 98 ? 7.374 0.697 3.368 1.00 95.50 98 ALA A N 1
ATOM 769 C CA . ALA A 1 98 ? 8.041 1.959 3.662 1.00 95.50 98 ALA A CA 1
ATOM 770 C C . ALA A 1 98 ? 7.074 3.137 3.834 1.00 95.50 98 ALA A C 1
ATOM 772 O O . ALA A 1 98 ? 7.342 4.016 4.645 1.00 95.50 98 ALA A O 1
ATOM 773 N N . TYR A 1 99 ? 5.976 3.174 3.077 1.00 96.44 99 TYR A N 1
ATOM 774 C CA . TYR A 1 99 ? 5.014 4.276 3.119 1.00 96.44 99 TYR A CA 1
ATOM 775 C C . TYR A 1 99 ? 4.253 4.351 4.449 1.00 96.44 99 TYR A C 1
ATOM 777 O O . TYR A 1 99 ? 4.022 5.442 4.963 1.00 96.44 99 TYR A O 1
ATOM 785 N N . LEU A 1 100 ? 3.907 3.197 5.028 1.00 96.12 100 LEU A N 1
ATOM 786 C CA . LEU A 1 100 ? 3.148 3.102 6.280 1.00 96.12 100 LEU A CA 1
ATOM 787 C C . LEU A 1 100 ? 3.983 2.613 7.471 1.00 96.12 100 LEU A C 1
ATOM 789 O O . LEU A 1 100 ? 3.428 2.105 8.442 1.00 96.12 100 LEU A O 1
ATOM 793 N N . ASN A 1 101 ? 5.310 2.766 7.406 1.00 94.19 101 ASN A N 1
ATOM 794 C CA . ASN A 1 101 ? 6.248 2.424 8.485 1.00 94.19 101 ASN A CA 1
ATOM 795 C C . ASN A 1 101 ? 6.149 0.973 9.002 1.00 94.19 101 ASN A C 1
ATOM 797 O O . ASN A 1 101 ? 6.531 0.683 10.133 1.00 94.19 101 ASN A O 1
ATOM 801 N N . MET A 1 102 ? 5.659 0.037 8.184 1.00 95.00 102 MET A N 1
ATOM 802 C CA . MET A 1 102 ? 5.648 -1.385 8.542 1.00 95.00 102 MET A CA 1
ATOM 803 C C . MET A 1 102 ? 7.052 -1.991 8.433 1.00 95.00 102 MET A C 1
ATOM 805 O O . MET A 1 102 ? 7.454 -2.814 9.254 1.00 95.00 102 MET A O 1
ATOM 809 N N . ARG A 1 103 ? 7.810 -1.583 7.408 1.00 94.00 103 ARG A N 1
ATOM 810 C CA . ARG A 1 103 ? 9.160 -2.085 7.157 1.00 94.00 103 ARG A CA 1
ATOM 811 C C . ARG A 1 103 ? 10.114 -1.573 8.233 1.00 94.00 103 ARG A C 1
ATOM 813 O O . ARG A 1 103 ? 10.261 -0.366 8.403 1.00 94.00 103 ARG A O 1
ATOM 820 N N . GLY A 1 104 ? 10.794 -2.488 8.913 1.00 92.31 104 GLY A N 1
ATOM 821 C CA . GLY A 1 104 ? 11.687 -2.179 10.025 1.00 92.31 104 GLY A CA 1
ATOM 822 C C . GLY A 1 104 ? 10.953 -1.867 11.333 1.00 92.31 104 GLY A C 1
ATOM 823 O O . GLY A 1 104 ? 11.594 -1.424 12.286 1.00 92.31 104 GLY A O 1
ATOM 824 N N . ASN A 1 105 ? 9.634 -2.096 11.408 1.00 94.88 105 ASN A N 1
ATOM 825 C CA . ASN A 1 105 ? 8.875 -1.914 12.642 1.00 94.88 105 ASN A CA 1
ATOM 826 C C . ASN A 1 105 ? 9.384 -2.873 13.730 1.00 94.88 105 ASN A C 1
ATOM 828 O O . ASN A 1 105 ? 9.499 -4.085 13.520 1.00 94.88 105 ASN A O 1
ATOM 832 N N . LEU A 1 106 ? 9.695 -2.331 14.905 1.00 95.38 106 LEU A N 1
ATOM 833 C CA . LEU A 1 106 ? 10.340 -3.065 15.987 1.00 95.38 106 LEU A CA 1
ATOM 834 C C . LEU A 1 106 ? 9.342 -3.450 17.073 1.00 95.38 106 LEU A C 1
ATOM 836 O O . LEU A 1 106 ? 8.477 -2.670 17.461 1.00 95.38 106 LEU A O 1
ATOM 840 N N . LYS A 1 107 ? 9.550 -4.633 17.653 1.00 95.25 107 LYS A N 1
ATOM 841 C CA . LYS A 1 107 ? 8.832 -5.054 18.858 1.00 95.25 107 LYS A CA 1
ATOM 842 C C . LYS A 1 107 ? 9.052 -4.097 20.030 1.00 95.25 107 LYS A C 1
ATOM 844 O O . LYS A 1 107 ? 10.082 -3.405 20.114 1.00 95.25 107 LYS A O 1
ATOM 849 N N . GLU A 1 108 ? 8.094 -4.139 20.952 1.00 95.25 108 GLU A N 1
ATOM 850 C CA . GLU A 1 108 ? 8.142 -3.396 22.207 1.00 95.25 108 GLU A CA 1
ATOM 851 C C . GLU A 1 108 ? 9.448 -3.652 22.972 1.00 95.25 108 GLU A C 1
ATOM 853 O O . GLU A 1 108 ? 10.003 -4.756 22.967 1.00 95.25 108 GLU A O 1
ATOM 858 N N . ASP A 1 109 ? 9.955 -2.604 23.613 1.00 96.38 109 ASP A N 1
ATOM 859 C CA . ASP A 1 109 ? 11.122 -2.673 24.485 1.00 96.38 109 ASP A CA 1
ATOM 860 C C . ASP A 1 109 ? 10.846 -1.897 25.780 1.00 96.38 109 ASP A C 1
ATOM 862 O O . ASP A 1 109 ? 10.952 -0.667 25.804 1.00 96.38 109 ASP A O 1
ATOM 866 N N . PRO A 1 110 ? 10.535 -2.606 26.881 1.00 95.38 110 PRO A N 1
ATOM 867 C CA . PRO A 1 110 ? 10.242 -1.983 28.168 1.00 95.38 110 PRO A CA 1
ATOM 868 C C . PRO A 1 110 ? 11.393 -1.151 28.745 1.00 95.38 110 PRO A C 1
ATOM 870 O O . PRO A 1 110 ? 11.148 -0.285 29.578 1.00 95.38 110 PRO A O 1
ATOM 873 N N . LYS A 1 111 ? 12.648 -1.394 28.333 1.00 96.81 111 LYS A N 1
ATOM 874 C CA . LYS A 1 111 ? 13.802 -0.634 28.841 1.00 96.81 111 LYS A CA 1
ATOM 875 C C . LYS A 1 111 ? 13.867 0.770 28.253 1.00 96.81 111 LYS A C 1
ATOM 877 O O . LYS A 1 111 ? 14.314 1.689 28.928 1.00 96.81 111 LYS A O 1
ATOM 882 N N . THR A 1 112 ? 13.456 0.917 26.996 1.00 96.06 112 THR A N 1
ATOM 883 C CA . THR A 1 112 ? 13.465 2.197 26.273 1.00 96.06 112 THR A CA 1
ATOM 884 C C . THR A 1 112 ? 12.085 2.849 26.215 1.00 96.06 112 THR A C 1
ATOM 886 O O . THR A 1 112 ? 11.986 4.022 25.870 1.00 96.06 112 THR A O 1
ATOM 889 N N . GLY A 1 113 ? 11.025 2.108 26.554 1.00 94.75 113 GLY A N 1
ATOM 890 C CA . GLY A 1 113 ? 9.638 2.547 26.403 1.00 94.75 113 GLY A CA 1
ATOM 891 C C . GLY A 1 113 ? 9.138 2.493 24.957 1.00 94.75 113 GLY A C 1
ATOM 892 O O . GLY A 1 113 ? 8.076 3.035 24.664 1.00 94.75 113 GLY A O 1
ATOM 893 N N . ARG A 1 114 ? 9.886 1.859 24.039 1.00 95.25 114 ARG A N 1
ATOM 894 C CA . ARG A 1 114 ? 9.470 1.714 22.640 1.00 95.25 114 ARG A CA 1
ATOM 895 C C . ARG A 1 114 ? 8.240 0.817 22.547 1.00 95.25 114 ARG A C 1
ATOM 897 O O . ARG A 1 114 ? 8.223 -0.274 23.118 1.00 95.25 114 ARG A O 1
ATOM 904 N N . VAL A 1 115 ? 7.279 1.242 21.738 1.00 96.00 115 VAL A N 1
ATOM 905 C CA . VAL A 1 115 ? 6.126 0.449 21.300 1.00 96.00 115 VAL A CA 1
ATOM 906 C C . VAL A 1 115 ? 6.193 0.234 19.781 1.00 96.00 115 VAL A C 1
ATOM 908 O O . VAL A 1 115 ? 6.848 1.034 19.105 1.00 96.00 115 VAL A O 1
ATOM 911 N N . PRO A 1 116 ? 5.571 -0.830 19.239 1.00 97.44 116 PRO A N 1
ATOM 912 C CA . PRO A 1 116 ? 5.444 -1.016 17.796 1.00 97.44 116 PRO A CA 1
ATOM 913 C C . PRO A 1 116 ? 4.747 0.168 17.119 1.00 97.44 116 PRO A C 1
ATOM 915 O O . PRO A 1 116 ? 3.825 0.750 17.689 1.00 97.44 116 PRO A O 1
ATOM 918 N N . ASP A 1 117 ? 5.160 0.491 15.895 1.00 97.25 117 ASP A N 1
ATOM 919 C CA . ASP A 1 117 ? 4.464 1.455 15.043 1.00 97.25 117 ASP A CA 1
ATOM 920 C C . ASP A 1 117 ? 3.083 0.896 14.662 1.00 97.25 117 ASP A C 1
ATOM 922 O O . ASP A 1 117 ? 2.952 -0.243 14.203 1.00 97.25 117 ASP A O 1
ATOM 926 N N . GLU A 1 118 ? 2.048 1.695 14.901 1.00 97.31 118 GLU A N 1
ATOM 927 C CA . GLU A 1 118 ? 0.649 1.325 14.705 1.00 97.31 118 GLU A CA 1
ATOM 928 C C . GLU A 1 118 ? 0.087 1.745 13.344 1.00 97.31 118 GLU A C 1
ATOM 930 O O . GLU A 1 118 ? -1.053 1.401 13.037 1.00 97.31 118 GLU A O 1
ATOM 935 N N . ASN A 1 119 ? 0.837 2.496 12.535 1.00 96.94 119 ASN A N 1
ATOM 936 C CA . ASN A 1 119 ? 0.327 3.133 11.326 1.00 96.94 119 ASN A CA 1
ATOM 937 C C . ASN A 1 119 ? -0.219 2.087 10.345 1.00 96.94 119 ASN A C 1
ATOM 939 O O . ASN A 1 119 ? -1.414 2.073 10.066 1.00 96.94 119 ASN A O 1
ATOM 943 N N . TYR A 1 120 ? 0.597 1.113 9.923 1.00 97.44 120 TYR A N 1
ATOM 944 C CA . TYR A 1 120 ? 0.106 0.053 9.034 1.00 97.44 120 TYR A CA 1
ATOM 945 C C . TYR A 1 120 ? -1.031 -0.780 9.652 1.00 97.44 120 TYR A C 1
ATOM 947 O O . TYR A 1 120 ? -1.990 -1.115 8.962 1.00 97.44 120 TYR A O 1
ATOM 955 N N . ALA A 1 121 ? -0.964 -1.080 10.954 1.00 97.31 121 ALA A N 1
ATOM 956 C CA . ALA A 1 121 ? -2.008 -1.831 11.656 1.00 97.31 121 ALA A CA 1
ATOM 957 C C . ALA A 1 121 ? -3.354 -1.086 11.675 1.00 97.31 121 ALA A C 1
ATOM 959 O O . ALA A 1 121 ? -4.412 -1.698 11.549 1.00 97.31 121 ALA A O 1
ATOM 960 N N . ARG A 1 122 ? -3.322 0.240 11.803 1.00 97.94 122 ARG A N 1
ATOM 961 C CA . ARG A 1 122 ? -4.501 1.100 11.719 1.00 97.94 122 ARG A CA 1
ATOM 962 C C . ARG A 1 122 ? -5.026 1.143 10.296 1.00 97.94 122 ARG A C 1
ATOM 964 O O . ARG A 1 122 ? -6.191 0.829 10.077 1.00 97.94 122 ARG A O 1
ATOM 971 N N . GLU A 1 123 ? -4.171 1.470 9.333 1.00 97.12 123 GLU A N 1
ATOM 972 C CA . GLU A 1 123 ? -4.591 1.673 7.947 1.00 97.12 123 GLU A CA 1
ATOM 973 C C . GLU A 1 123 ? -5.084 0.386 7.283 1.00 97.12 123 GLU A C 1
ATOM 975 O O . GLU A 1 123 ? -6.055 0.428 6.524 1.00 97.12 123 GLU A O 1
ATOM 980 N N . VAL A 1 124 ? -4.505 -0.774 7.620 1.00 96.62 124 VAL A N 1
ATOM 981 C CA . VAL A 1 124 ? -4.975 -2.055 7.082 1.00 96.62 124 VAL A CA 1
ATOM 982 C C . VAL A 1 124 ? -6.422 -2.341 7.482 1.00 96.62 124 VAL A C 1
ATOM 984 O O . VAL A 1 124 ? -7.162 -2.899 6.679 1.00 96.62 124 VAL A O 1
ATOM 987 N N . MET A 1 125 ? -6.857 -1.921 8.675 1.00 96.38 125 MET A N 1
ATOM 988 C CA . MET A 1 125 ? -8.249 -2.045 9.125 1.00 96.38 125 MET A CA 1
ATOM 989 C C . MET A 1 125 ? -9.120 -0.887 8.615 1.00 96.38 125 MET A C 1
ATOM 991 O O . MET A 1 125 ? -10.203 -1.109 8.080 1.00 96.38 125 MET A O 1
ATOM 995 N N . GLN A 1 126 ? -8.631 0.344 8.753 1.00 95.88 126 GLN A N 1
ATOM 996 C CA . GLN A 1 126 ? -9.350 1.590 8.491 1.00 95.88 126 GLN A CA 1
ATOM 997 C C . GLN A 1 126 ? -9.614 1.851 7.007 1.00 95.88 126 GLN A C 1
ATOM 999 O O . GLN A 1 126 ? -10.746 2.144 6.629 1.00 95.88 126 GLN A O 1
ATOM 1004 N N . LEU A 1 127 ? -8.566 1.814 6.182 1.00 94.88 127 LEU A N 1
ATOM 1005 C CA . LEU A 1 127 ? -8.621 2.240 4.781 1.00 94.88 127 LEU A CA 1
ATOM 1006 C C . LEU A 1 127 ? -8.576 1.057 3.820 1.00 94.88 127 LEU A C 1
ATOM 1008 O O . LEU A 1 127 ? -9.206 1.096 2.768 1.00 94.88 127 LEU A O 1
ATOM 1012 N N . LEU A 1 128 ? -7.842 0.003 4.183 1.00 95.81 128 LEU A N 1
ATOM 1013 C CA . LEU A 1 128 ? -7.532 -1.103 3.276 1.00 95.81 128 LEU A CA 1
ATOM 1014 C C . LEU A 1 128 ? -8.334 -2.377 3.561 1.00 95.81 128 LEU A C 1
ATOM 1016 O O . LEU A 1 128 ? -7.975 -3.424 3.029 1.00 95.81 128 LEU A O 1
ATOM 1020 N N . SER A 1 129 ? -9.349 -2.345 4.434 1.00 94.19 129 SER A N 1
ATOM 1021 C CA . SER A 1 129 ? -10.263 -3.484 4.606 1.00 94.19 129 SER A CA 1
ATOM 1022 C C . SER A 1 129 ? -11.624 -3.113 5.208 1.00 94.19 129 SER A C 1
ATOM 1024 O O . SER A 1 129 ? -12.544 -2.771 4.473 1.00 94.19 129 SER A O 1
ATOM 1026 N N . ILE A 1 130 ? -11.789 -3.254 6.525 1.00 93.25 130 ILE A N 1
ATOM 1027 C CA . ILE A 1 130 ? -13.091 -3.333 7.196 1.00 93.25 130 ILE A CA 1
ATOM 1028 C C . ILE A 1 130 ? -13.771 -1.970 7.388 1.00 93.25 130 ILE A C 1
ATOM 1030 O O . ILE A 1 130 ? -14.986 -1.921 7.565 1.00 93.25 130 ILE A O 1
ATOM 1034 N N . GLY A 1 131 ? -13.019 -0.869 7.315 1.00 95.62 131 GLY A N 1
ATOM 1035 C CA . GLY A 1 131 ? -13.543 0.483 7.507 1.00 95.62 131 GLY A CA 1
ATOM 1036 C C . GLY A 1 131 ? -13.669 0.867 8.981 1.00 95.62 131 GLY A C 1
ATOM 1037 O O . GLY A 1 131 ? -13.390 0.065 9.864 1.00 95.62 131 GLY A O 1
ATOM 1038 N N . LEU A 1 132 ? -14.095 2.102 9.258 1.00 96.94 132 LEU A N 1
ATOM 1039 C CA . LEU A 1 132 ? -14.233 2.632 10.626 1.00 96.94 132 LEU A CA 1
ATOM 1040 C C . LEU A 1 132 ? -15.450 2.078 11.379 1.00 96.94 132 LEU A C 1
ATOM 1042 O O . LEU A 1 132 ? -15.388 1.838 12.583 1.00 96.94 132 LEU A O 1
ATOM 1046 N N . TYR A 1 133 ? -16.568 1.898 10.673 1.00 98.12 133 TYR A N 1
ATOM 1047 C CA . TYR A 1 133 ? -17.862 1.588 11.276 1.00 98.12 133 TYR A CA 1
ATOM 1048 C C . TYR A 1 133 ? -18.495 0.350 10.660 1.00 98.12 133 TYR A C 1
ATOM 1050 O O . TYR A 1 133 ? -18.377 0.098 9.463 1.00 98.12 133 TYR A O 1
ATOM 1058 N N . GLN A 1 134 ? -19.196 -0.414 11.493 1.00 97.56 134 GLN A N 1
ATOM 1059 C CA . GLN A 1 134 ? -19.970 -1.558 11.040 1.00 97.56 134 GLN A CA 1
ATOM 1060 C C . GLN A 1 134 ? -21.112 -1.080 10.146 1.00 97.56 134 GLN A C 1
ATOM 1062 O O . GLN A 1 134 ? -21.782 -0.089 10.445 1.00 97.56 134 GLN A O 1
ATOM 1067 N N . LEU A 1 135 ? -21.360 -1.823 9.073 1.00 97.44 135 LEU A N 1
ATOM 1068 C CA . LEU A 1 135 ? -22.433 -1.543 8.129 1.00 97.44 135 LEU A CA 1
ATOM 1069 C C . LEU A 1 135 ? -23.511 -2.626 8.212 1.00 97.44 135 LEU A C 1
ATOM 1071 O O . LEU A 1 135 ? -23.233 -3.795 8.489 1.00 97.44 135 LEU A O 1
ATOM 1075 N N . ASN A 1 136 ? -24.753 -2.229 7.963 1.00 97.56 136 ASN A N 1
ATOM 1076 C CA . ASN A 1 136 ? -25.843 -3.143 7.655 1.00 97.56 136 ASN A CA 1
ATOM 1077 C C . ASN A 1 136 ? -25.650 -3.727 6.244 1.00 97.56 136 ASN A C 1
ATOM 1079 O O . ASN A 1 136 ? -24.840 -3.243 5.454 1.00 97.56 136 ASN A O 1
ATOM 1083 N N . ALA A 1 137 ? -26.425 -4.757 5.897 1.00 96.44 137 ALA A N 1
ATOM 1084 C CA . ALA A 1 137 ? -26.334 -5.402 4.582 1.00 96.44 137 ALA A CA 1
ATOM 1085 C C . ALA A 1 137 ? -26.673 -4.462 3.405 1.00 96.44 137 ALA A C 1
ATOM 1087 O O . ALA A 1 137 ? -26.265 -4.724 2.278 1.00 96.44 137 ALA A O 1
ATOM 1088 N N . ASP A 1 138 ? -27.399 -3.373 3.664 1.00 96.62 138 ASP A N 1
ATOM 1089 C CA . ASP A 1 138 ? -27.723 -2.328 2.688 1.00 96.62 138 ASP A CA 1
ATOM 1090 C C . ASP A 1 138 ? -26.654 -1.218 2.596 1.00 96.62 138 ASP A C 1
ATOM 1092 O O . ASP A 1 138 ? -26.824 -0.262 1.843 1.00 96.62 138 ASP A O 1
ATOM 1096 N N . GLY A 1 139 ? -25.557 -1.332 3.355 1.00 95.31 139 GLY A N 1
ATOM 1097 C CA . GLY A 1 139 ? -24.464 -0.360 3.395 1.00 95.31 139 GLY A CA 1
ATOM 1098 C C . GLY A 1 139 ? -24.687 0.827 4.337 1.00 95.31 139 GLY A C 1
ATOM 1099 O O . GLY A 1 139 ? -23.788 1.655 4.477 1.00 95.31 139 GLY A O 1
ATOM 1100 N N . SER A 1 140 ? -25.839 0.929 5.009 1.00 97.44 140 SER A N 1
ATOM 1101 C CA . SER A 1 140 ? -26.060 1.965 6.025 1.00 97.44 140 SER A CA 1
ATOM 1102 C C . SER A 1 140 ? -25.234 1.698 7.289 1.00 97.44 140 SER A C 1
ATOM 1104 O O . SER A 1 140 ? -24.995 0.547 7.657 1.00 97.44 140 SER A O 1
ATOM 1106 N N . VAL A 1 141 ? -24.793 2.756 7.979 1.00 98.00 141 VAL A N 1
ATOM 1107 C CA . VAL A 1 141 ? -24.026 2.624 9.230 1.00 98.00 141 VAL A CA 1
ATOM 1108 C C . VAL A 1 141 ? -24.897 2.003 10.317 1.00 98.00 141 VAL A C 1
ATOM 1110 O O . VAL A 1 141 ? -26.011 2.458 10.582 1.00 98.00 141 VAL A O 1
ATOM 1113 N N . LYS A 1 142 ? -24.371 0.974 10.980 1.00 98.44 142 LYS A N 1
ATOM 1114 C CA . LYS A 1 142 ? -25.032 0.322 12.104 1.00 98.44 142 LYS A CA 1
ATOM 1115 C C . LYS A 1 142 ? -24.878 1.169 13.364 1.00 98.44 142 LYS A C 1
ATOM 1117 O O . LYS A 1 142 ? -23.766 1.554 13.729 1.00 98.44 142 LYS A O 1
ATOM 1122 N N . LEU A 1 143 ? -25.998 1.433 14.030 1.00 98.25 143 LEU A N 1
ATOM 1123 C CA . LEU A 1 143 ? -26.059 2.269 15.226 1.00 98.25 143 LEU A CA 1
ATOM 1124 C C . LEU A 1 143 ? -26.336 1.431 16.479 1.00 98.25 143 LEU A C 1
ATOM 1126 O O . LEU A 1 143 ? -27.004 0.396 16.414 1.00 98.25 143 LEU A O 1
ATOM 1130 N N . ASP A 1 144 ? -25.829 1.886 17.621 1.00 96.56 144 ASP A N 1
ATOM 1131 C CA . ASP A 1 144 ? -26.204 1.371 18.935 1.00 96.56 144 ASP A CA 1
ATOM 1132 C C . ASP A 1 144 ? -27.604 1.860 19.370 1.00 96.56 144 ASP A C 1
ATOM 1134 O O . ASP A 1 144 ? -28.278 2.620 18.671 1.00 96.56 144 ASP A O 1
ATOM 1138 N N . ALA A 1 145 ? -28.053 1.438 20.557 1.00 96.12 145 ALA A N 1
ATOM 1139 C CA . ALA A 1 145 ? -29.350 1.844 21.109 1.00 96.12 145 ALA A CA 1
ATOM 1140 C C . ALA A 1 145 ? -29.471 3.362 21.374 1.00 96.12 145 ALA A C 1
ATOM 1142 O O . ALA A 1 145 ? -30.580 3.869 21.521 1.00 96.12 145 ALA A O 1
ATOM 1143 N N . GLY A 1 146 ? -28.346 4.079 21.448 1.00 96.56 146 GLY A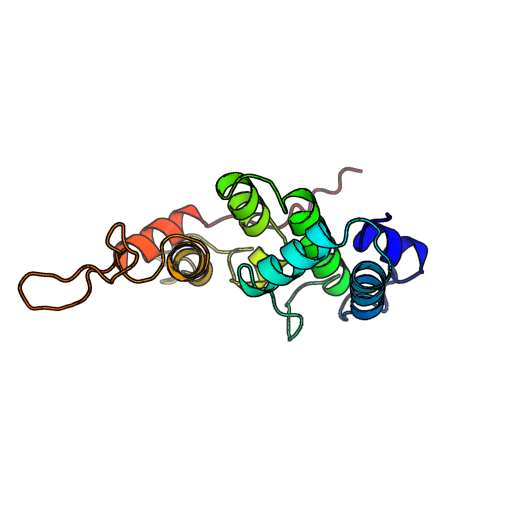 N 1
ATOM 1144 C CA . GLY A 1 146 ? -28.275 5.529 21.615 1.00 96.56 146 GLY A CA 1
ATOM 1145 C C . GLY A 1 146 ? -28.111 6.298 20.301 1.00 96.56 146 GLY A C 1
ATOM 1146 O O . GLY A 1 146 ? -27.957 7.518 20.342 1.00 96.56 146 GLY A O 1
ATOM 1147 N N . GLY A 1 147 ? -28.131 5.617 19.150 1.00 96.88 147 GLY A N 1
ATOM 1148 C CA . GLY A 1 147 ? -27.974 6.231 17.833 1.00 96.88 147 GLY A CA 1
ATOM 1149 C C . GLY A 1 147 ? -26.526 6.551 17.442 1.00 96.88 147 GLY A C 1
ATOM 1150 O O . GLY A 1 147 ? -26.321 7.318 16.502 1.00 96.88 147 GLY A O 1
ATOM 1151 N N . LYS A 1 148 ? -25.516 6.002 18.131 1.00 97.81 148 LYS A N 1
ATOM 1152 C CA . LYS A 1 148 ? -24.099 6.199 17.782 1.00 97.81 148 LYS A CA 1
ATOM 1153 C C . LYS A 1 148 ? -23.590 5.099 16.845 1.00 97.81 148 LYS A C 1
ATOM 1155 O O . LYS A 1 148 ? -23.956 3.942 17.046 1.00 97.81 148 LYS A O 1
ATOM 1160 N N . PRO A 1 149 ? -22.726 5.418 15.860 1.00 98.06 149 PRO A N 1
ATOM 1161 C CA . PRO A 1 149 ? -22.062 4.414 15.033 1.00 98.06 149 PRO A CA 1
ATOM 1162 C C . PRO A 1 149 ? -21.305 3.375 15.858 1.00 98.06 149 PRO A C 1
ATOM 1164 O O . PRO A 1 149 ? -20.588 3.720 16.796 1.00 98.06 149 PRO A O 1
ATOM 1167 N N . LEU A 1 150 ? -21.439 2.106 15.478 1.00 98.06 150 LEU A N 1
ATOM 1168 C CA . LEU A 1 150 ? -20.636 1.024 16.037 1.00 98.06 150 LEU A CA 1
ATOM 1169 C C . LEU A 1 150 ? -19.295 0.939 15.307 1.00 98.06 150 LEU A C 1
ATOM 1171 O O . LEU A 1 150 ? -19.267 0.691 14.102 1.00 98.06 150 LEU A O 1
ATOM 1175 N N . GLU A 1 151 ? -18.192 1.099 16.032 1.00 97.62 151 GLU A N 1
ATOM 1176 C CA . GLU A 1 151 ? -16.840 0.919 15.493 1.00 97.62 151 GLU A CA 1
ATOM 1177 C C . GLU A 1 151 ? -16.573 -0.554 15.123 1.00 97.62 151 GLU A C 1
ATOM 1179 O O . GLU A 1 151 ? -17.130 -1.492 15.710 1.00 97.62 151 GLU A O 1
ATOM 1184 N N . THR A 1 152 ? -15.741 -0.772 14.107 1.00 97.56 152 THR A N 1
ATOM 1185 C CA . THR A 1 152 ? -15.320 -2.113 13.646 1.00 97.56 152 THR A CA 1
ATOM 1186 C C . THR A 1 152 ? -14.173 -2.689 14.469 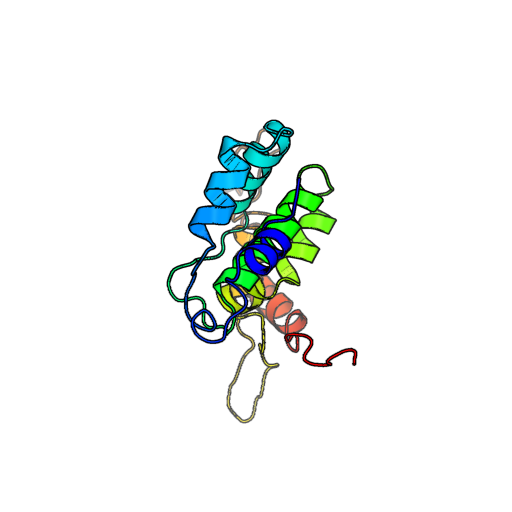1.00 97.56 152 THR A C 1
ATOM 1188 O O . THR A 1 152 ? -14.022 -3.908 14.540 1.00 97.56 152 THR A O 1
ATOM 1191 N N . TYR A 1 153 ? -13.372 -1.828 15.091 1.00 96.75 153 TYR A N 1
ATOM 1192 C CA . TYR A 1 153 ? -12.209 -2.178 15.892 1.00 96.75 153 TYR A CA 1
ATOM 1193 C C . TYR A 1 153 ? -12.027 -1.169 17.025 1.00 96.75 153 TYR A C 1
ATOM 1195 O O . TYR A 1 153 ? -12.585 -0.078 17.015 1.00 96.75 153 TYR A O 1
ATOM 1203 N N . THR A 1 154 ? -11.198 -1.530 17.996 1.00 96.94 154 THR A N 1
ATOM 1204 C CA . THR A 1 154 ? -10.791 -0.655 19.101 1.00 96.94 154 THR A CA 1
ATOM 1205 C C . THR A 1 154 ? -9.316 -0.280 18.977 1.00 96.94 154 THR A C 1
ATOM 1207 O O . THR A 1 154 ? -8.555 -0.929 18.256 1.00 96.94 154 THR A O 1
ATOM 1210 N N . GLN A 1 155 ? -8.870 0.714 19.747 1.00 97.31 155 GLN A N 1
ATOM 1211 C CA . GLN A 1 155 ? -7.441 1.023 19.868 1.00 97.31 155 GLN A CA 1
ATOM 1212 C C . GLN A 1 155 ? -6.625 -0.201 20.325 1.00 97.31 155 GLN A C 1
ATOM 1214 O O . GLN A 1 155 ? -5.527 -0.421 19.829 1.00 97.31 155 GLN A O 1
ATOM 1219 N N . THR A 1 156 ? -7.176 -1.050 21.200 1.00 98.00 156 THR A N 1
ATOM 1220 C CA . THR A 1 156 ? -6.518 -2.300 21.610 1.00 98.00 156 THR A CA 1
ATOM 1221 C C . THR A 1 156 ? -6.282 -3.235 20.426 1.00 98.00 156 THR A C 1
ATOM 1223 O O . THR A 1 156 ? -5.201 -3.805 20.320 1.00 98.00 156 THR A O 1
ATOM 1226 N N . ASN A 1 157 ? -7.233 -3.345 19.490 1.00 97.69 157 ASN A N 1
ATOM 1227 C CA . ASN A 1 157 ? -7.037 -4.162 18.290 1.00 97.69 157 ASN A CA 1
ATOM 1228 C C . ASN A 1 157 ? -5.915 -3.619 17.397 1.00 97.69 157 ASN A C 1
ATOM 1230 O O . ASN A 1 157 ? -5.144 -4.415 16.866 1.00 97.69 157 ASN A O 1
ATOM 1234 N N . ILE A 1 158 ? -5.792 -2.290 17.266 1.00 97.44 158 ILE A N 1
ATOM 1235 C CA . ILE A 1 158 ? -4.671 -1.663 16.546 1.00 97.44 158 ILE A CA 1
ATOM 1236 C C . ILE A 1 158 ? -3.349 -2.039 17.219 1.00 97.44 158 ILE A C 1
ATOM 1238 O O . ILE A 1 158 ? -2.447 -2.538 16.549 1.00 97.44 158 ILE A O 1
ATOM 1242 N N . THR A 1 159 ? -3.243 -1.844 18.534 1.00 97.31 159 THR A N 1
ATOM 1243 C CA . THR A 1 159 ? -2.018 -2.128 19.291 1.00 97.31 159 THR A CA 1
ATOM 1244 C C . THR A 1 159 ? -1.630 -3.609 19.215 1.00 97.31 159 THR A C 1
ATOM 1246 O O . THR A 1 159 ? -0.458 -3.938 19.027 1.00 97.31 159 THR A O 1
ATOM 1249 N N . ASP A 1 160 ? -2.598 -4.521 19.318 1.00 97.06 160 ASP A N 1
ATOM 1250 C CA . ASP A 1 160 ? -2.345 -5.962 19.228 1.00 97.06 160 ASP A CA 1
ATOM 1251 C C . ASP A 1 160 ? -1.906 -6.380 17.823 1.00 97.06 160 ASP A C 1
ATOM 1253 O O . ASP A 1 160 ? -0.950 -7.143 17.676 1.00 97.06 160 ASP A O 1
ATOM 1257 N N . LEU A 1 161 ? -2.542 -5.842 16.781 1.00 96.81 161 LEU A N 1
ATOM 1258 C CA . LEU A 1 161 ? -2.147 -6.113 15.402 1.00 96.81 161 LEU A CA 1
ATOM 1259 C C . LEU A 1 161 ? -0.766 -5.521 15.083 1.00 96.81 161 LEU A C 1
ATOM 1261 O O . LEU A 1 161 ? 0.043 -6.173 14.423 1.00 96.81 161 LEU A O 1
ATOM 1265 N N . ALA A 1 162 ? -0.447 -4.336 15.609 1.00 97.31 162 ALA A N 1
ATOM 1266 C CA . ALA A 1 162 ? 0.867 -3.717 15.460 1.00 97.31 162 ALA A CA 1
ATOM 1267 C C . ALA A 1 162 ? 1.986 -4.617 16.000 1.00 97.31 162 ALA A C 1
ATOM 1269 O O . ALA A 1 162 ? 3.020 -4.749 15.351 1.00 97.31 162 ALA A O 1
ATOM 1270 N N . ARG A 1 163 ? 1.765 -5.318 17.124 1.00 96.56 163 ARG A N 1
ATOM 1271 C CA . ARG A 1 163 ? 2.725 -6.303 17.663 1.00 96.56 163 ARG A CA 1
ATOM 1272 C C . ARG A 1 163 ? 2.990 -7.453 16.687 1.00 96.56 163 ARG A C 1
ATOM 1274 O O . ARG A 1 163 ? 4.146 -7.849 16.525 1.00 96.56 163 ARG A O 1
ATOM 1281 N N . VAL A 1 164 ? 1.947 -7.963 16.027 1.00 95.50 164 VAL A N 1
ATOM 1282 C CA . VAL A 1 164 ? 2.045 -9.055 15.036 1.00 95.50 164 VAL A CA 1
ATOM 1283 C C . VAL A 1 164 ? 2.823 -8.622 13.789 1.00 95.50 164 VAL A C 1
ATOM 1285 O O . VAL A 1 164 ? 3.513 -9.432 13.176 1.00 95.50 164 VAL A O 1
ATOM 1288 N N . LEU A 1 165 ? 2.745 -7.342 13.430 1.00 95.19 165 LEU A N 1
ATOM 1289 C CA . LEU A 1 165 ? 3.353 -6.772 12.225 1.00 95.19 165 LEU A CA 1
ATOM 1290 C C . LEU A 1 165 ? 4.789 -6.261 12.435 1.00 95.19 165 LEU A C 1
ATOM 1292 O O . LEU A 1 165 ? 5.331 -5.567 11.575 1.00 95.19 165 LEU A O 1
ATOM 1296 N N . THR A 1 166 ? 5.428 -6.599 13.554 1.00 95.44 166 THR A N 1
ATOM 1297 C CA . THR A 1 166 ? 6.842 -6.270 13.788 1.00 95.44 166 THR A CA 1
ATOM 1298 C C . THR A 1 166 ? 7.782 -7.263 13.108 1.00 95.44 166 THR A C 1
ATOM 1300 O O . THR A 1 166 ? 7.427 -8.412 12.860 1.00 95.44 166 THR A O 1
ATOM 1303 N N . GLY A 1 167 ? 9.010 -6.829 12.820 1.0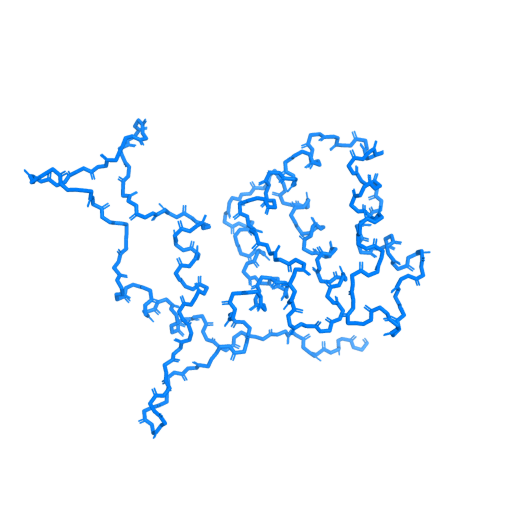0 92.69 167 GLY A N 1
ATOM 1304 C CA . GLY A 1 167 ? 10.077 -7.690 12.296 1.00 92.69 167 GLY A CA 1
ATOM 1305 C C . GLY A 1 167 ? 10.071 -7.910 10.781 1.00 92.69 167 GLY A C 1
ATOM 1306 O O . GLY A 1 167 ? 10.952 -8.604 10.281 1.00 92.69 167 GLY A O 1
ATOM 1307 N N . TRP A 1 168 ? 9.132 -7.311 10.046 1.00 93.25 168 TRP A N 1
ATOM 1308 C CA . TRP A 1 168 ? 9.136 -7.329 8.584 1.00 93.25 168 TRP A CA 1
ATOM 1309 C C . TRP A 1 168 ? 10.173 -6.350 8.034 1.00 93.25 168 TRP A C 1
ATOM 1311 O O . TRP A 1 168 ? 10.170 -5.173 8.392 1.00 93.25 168 TRP A O 1
ATOM 1321 N N . ASP A 1 169 ? 11.025 -6.815 7.126 1.00 92.25 169 ASP A N 1
ATOM 1322 C CA . ASP A 1 169 ? 11.976 -5.976 6.397 1.00 92.25 169 ASP A CA 1
ATOM 1323 C C . ASP A 1 169 ? 12.041 -6.394 4.921 1.00 92.25 169 ASP A C 1
ATOM 1325 O O . ASP A 1 169 ? 11.499 -7.430 4.530 1.00 92.25 169 ASP A O 1
ATOM 1329 N N . ALA A 1 170 ? 12.682 -5.571 4.094 1.00 87.75 170 ALA A N 1
ATOM 1330 C CA . ALA A 1 170 ? 13.010 -5.945 2.732 1.00 87.75 170 ALA A CA 1
ATOM 1331 C C . ALA A 1 170 ? 13.931 -7.167 2.749 1.00 87.75 170 ALA A C 1
ATOM 1333 O O . ALA A 1 170 ? 14.903 -7.220 3.510 1.00 87.75 170 ALA A O 1
ATOM 1334 N N . ASP A 1 171 ? 13.657 -8.117 1.860 1.00 83.88 171 ASP A N 1
ATOM 1335 C CA . ASP A 1 171 ? 14.602 -9.193 1.620 1.00 83.88 171 ASP A CA 1
ATOM 1336 C C . ASP A 1 171 ? 15.878 -8.606 1.000 1.00 83.88 171 ASP A C 1
ATOM 1338 O O . ASP A 1 171 ? 15.889 -8.115 -0.131 1.00 83.88 171 ASP A O 1
ATOM 1342 N N . SER A 1 172 ? 16.936 -8.583 1.806 1.00 69.62 172 SER A N 1
ATOM 1343 C CA . SER A 1 172 ? 18.275 -8.137 1.420 1.00 69.62 172 SER A CA 1
ATOM 1344 C C . SER A 1 172 ? 19.190 -9.310 1.080 1.00 69.62 172 SER A C 1
ATOM 1346 O O . SER A 1 172 ? 20.346 -9.088 0.705 1.00 69.62 172 SER A O 1
ATOM 1348 N N . ALA A 1 173 ? 18.690 -10.551 1.171 1.00 59.62 173 ALA A N 1
ATOM 1349 C CA . ALA A 1 173 ? 19.378 -11.694 0.612 1.00 59.62 173 ALA A CA 1
ATOM 1350 C C . ALA A 1 173 ? 19.326 -11.560 -0.912 1.00 59.62 173 ALA A C 1
ATOM 1352 O O . ALA A 1 173 ? 18.343 -11.880 -1.576 1.00 59.62 173 ALA A O 1
ATOM 1353 N N . SER A 1 174 ? 20.422 -11.064 -1.478 1.00 46.22 174 SER A N 1
ATOM 1354 C CA . SER A 1 174 ? 20.721 -11.287 -2.881 1.00 46.22 174 SER A CA 1
ATOM 1355 C C . SER A 1 174 ? 20.705 -12.801 -3.084 1.00 46.22 174 SER A C 1
ATOM 1357 O O . SER A 1 174 ? 21.612 -13.494 -2.623 1.00 46.22 174 SER A O 1
ATOM 1359 N N . ALA A 1 175 ? 19.680 -13.331 -3.752 1.00 35.69 175 ALA A N 1
ATOM 1360 C CA . ALA A 1 175 ? 19.885 -14.548 -4.513 1.00 35.69 175 ALA A CA 1
ATOM 1361 C C . ALA A 1 175 ? 20.951 -14.179 -5.548 1.00 35.69 175 ALA A C 1
ATOM 1363 O O . ALA A 1 175 ? 20.710 -13.376 -6.449 1.00 35.69 175 ALA A O 1
ATOM 1364 N N . THR A 1 176 ? 22.169 -14.623 -5.260 1.00 36.31 176 THR A N 1
ATOM 1365 C CA . THR A 1 176 ? 23.317 -14.635 -6.166 1.00 36.31 176 THR A CA 1
ATOM 1366 C C . THR A 1 176 ? 22.934 -15.121 -7.549 1.00 36.31 176 THR A C 1
ATOM 1368 O O . THR A 1 176 ? 22.184 -16.125 -7.600 1.00 36.31 176 THR A O 1
#

Sequence (176 aa):
TDSHFDWMVANGYATVDHRNDFGGLDNTIWRKLLTAPDTLRQRVVLALTEIFVISTNGLPIAWRGFAVAAYLDMLERRAFGTYRDLLEAVSLSNGMGAYLNMRGNLKEDPKTGRVPDENYAREVMQLLSIGLYQLNADGSVKLDAGGKPLETYTQTNITDLARVLTGWDADSASAT

Foldseek 3Di:
DDALLVVCVVVPVPDPVCFPAQPSLVVSLCCCCPPPPPNVLNVLLVVVCVQLPFDNPCQPGTPLNNLVSVVSSLCSVCSPHDLVSSLVSSLQGPRNCSRQVLAQFAPADPVVRDATRLRCLCCCCDRSDVHQFDADPVRHFDADPVRHTHGPDDPVSSRVVSNVSHPHHPPPPPPD

Radius of gyration: 18.91 Å; chains: 1; bounding box: 53×27×54 Å

pLDDT: mean 94.58, std 8.63, range [35.69, 98.44]

Organism: Hemiselmis andersenii (NCBI:txid464988)

Secondary structure (DSSP, 8-state):
---HHHHHHHTT--SGGGSSS-TTHHHHHHHHHHH-S-HHHHHHHHHHHHHS---SSS--STTHHHHHHHHHHHHHHHTTS-HHHHHHHHHT-HHHHHHTT-TTPPPPBTTTTB----HHHHHHHHTSSS-SB-B-TTSPBPB-TTSPBPBS--HHHHHHHHHHTTT---------

InterPro domains:
  IPR014917 Protein of unknown function DUF1800 [PF08811] (19-172)